Protein AF-A0A7S2CIW7-F1 (afdb_monomer_lite)

Foldseek 3Di:
DVVVCVVVVCVVDVCPPDDPPDDPDDVVVVVVLVVCVVVPDDDPDQPPCPPDAAQDDPRHEAADEAEECCQPPNPDPDDDDPPDDDDPDDQGNQNVVCVVNVPRYHYHYYYDDDD

Secondary structure (DSSP, 8-state):
-HHHHHHTTTTT-GGGG--TT-----HHHHHHHHHHHHHH------GGG--SPP-SSTT---EEEEESGGGTTS---S--STT----S----HHHHHHHHHTTTSEEEEEPPPP-

Sequence (115 aa):
VLSAMLTIGLFDNSTKFGDITQNVTNDEHRELCAELSAAATVLAKNDGQALPLVLDGPKAVKSILIVGDAAHDVPITGGAGSGQVVPSRVVTPLEGVQARAADAAAVSYLPTPAP

Radius of gyration: 21.16 Å; chains: 1; bounding box: 55×27×57 Å

pLDDT: mean 91.02, std 7.75, range [61.91, 98.12]

Structure (mmCIF, N/CA/C/O backbone):
data_AF-A0A7S2CIW7-F1
#
_entry.id   AF-A0A7S2CIW7-F1
#
loop_
_atom_site.group_PDB
_atom_site.id
_atom_site.type_symbol
_atom_site.label_atom_id
_atom_site.label_alt_id
_atom_site.label_comp_id
_atom_site.label_asym_id
_atom_site.label_entity_id
_atom_site.label_seq_id
_atom_site.pdbx_PDB_ins_code
_atom_site.Cartn_x
_atom_site.Cartn_y
_atom_site.Cartn_z
_atom_site.occupancy
_atom_site.B_iso_or_equiv
_atom_site.auth_seq_id
_atom_site.auth_comp_id
_atom_site.auth_asym_id
_atom_site.auth_atom_id
_atom_site.pdbx_PDB_model_num
ATOM 1 N N . VAL A 1 1 ? 23.392 13.081 -29.702 1.00 86.19 1 VAL A N 1
ATOM 2 C CA . VAL A 1 1 ? 22.870 11.690 -29.694 1.00 86.19 1 VAL A CA 1
ATOM 3 C C . VAL A 1 1 ? 24.002 10.670 -29.629 1.00 86.19 1 VAL A C 1
ATOM 5 O O . VAL A 1 1 ? 24.100 9.994 -28.617 1.00 86.19 1 VAL A O 1
ATOM 8 N N . LEU A 1 2 ? 24.903 10.605 -30.620 1.00 89.81 2 LEU A N 1
ATOM 9 C CA . LEU A 1 2 ? 25.970 9.590 -30.664 1.00 89.81 2 LEU A CA 1
ATOM 10 C C . LEU A 1 2 ? 26.912 9.606 -29.444 1.00 89.81 2 LEU A C 1
ATOM 12 O O . LEU A 1 2 ? 27.257 8.549 -28.928 1.00 89.81 2 LEU A O 1
ATOM 16 N N . SER A 1 3 ? 27.257 10.788 -28.922 1.00 92.00 3 SER A N 1
ATOM 17 C CA . SER A 1 3 ? 28.070 10.902 -27.702 1.00 92.00 3 SER A CA 1
ATOM 18 C C . SER A 1 3 ? 27.417 10.224 -26.495 1.00 92.00 3 SER A C 1
ATOM 20 O O . SER A 1 3 ? 28.103 9.523 -25.769 1.00 92.00 3 SER A O 1
ATOM 22 N N . ALA A 1 4 ? 26.097 10.353 -26.316 1.00 90.94 4 ALA A N 1
ATOM 23 C CA . ALA A 1 4 ? 25.386 9.697 -25.217 1.00 90.94 4 ALA A CA 1
ATOM 24 C C . ALA A 1 4 ? 25.389 8.167 -25.368 1.00 90.94 4 ALA A C 1
ATOM 26 O O . ALA A 1 4 ? 25.586 7.459 -24.387 1.00 90.94 4 ALA A O 1
ATOM 27 N N . MET A 1 5 ? 25.237 7.664 -26.600 1.00 90.00 5 MET A N 1
ATOM 28 C CA . MET A 1 5 ? 25.322 6.229 -26.906 1.00 90.00 5 MET A CA 1
ATOM 29 C C . MET A 1 5 ? 26.717 5.660 -26.606 1.00 90.00 5 MET A C 1
ATOM 31 O O . MET A 1 5 ? 26.828 4.576 -26.041 1.00 90.00 5 MET A O 1
ATOM 35 N N . LEU A 1 6 ? 27.777 6.405 -26.931 1.00 89.38 6 LEU A N 1
ATOM 36 C CA . LEU A 1 6 ? 29.148 6.038 -26.565 1.00 89.38 6 LEU A CA 1
ATOM 37 C C . LEU A 1 6 ? 29.351 6.068 -25.042 1.00 89.38 6 LEU A C 1
ATOM 39 O O . LEU A 1 6 ? 29.932 5.139 -24.498 1.00 89.38 6 LEU A O 1
ATOM 43 N N . THR A 1 7 ? 28.827 7.077 -24.337 1.00 89.88 7 THR A N 1
ATOM 44 C CA . THR A 1 7 ? 28.959 7.192 -22.872 1.00 89.88 7 THR A CA 1
ATOM 45 C C . THR A 1 7 ? 28.312 6.035 -22.115 1.00 89.88 7 THR A C 1
ATOM 47 O O . THR A 1 7 ? 28.886 5.560 -21.141 1.00 89.88 7 THR A O 1
ATOM 50 N N . ILE A 1 8 ? 27.143 5.556 -22.551 1.00 89.00 8 ILE A N 1
ATOM 51 C CA . ILE A 1 8 ? 26.493 4.389 -21.928 1.00 89.00 8 ILE A CA 1
ATOM 52 C C . ILE A 1 8 ? 27.102 3.051 -22.384 1.00 89.00 8 ILE A C 1
ATOM 54 O O . ILE A 1 8 ? 26.599 1.991 -22.017 1.00 89.00 8 ILE A O 1
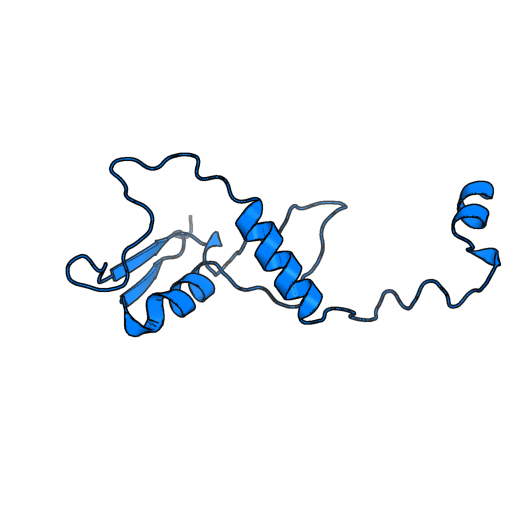ATOM 58 N N . GLY A 1 9 ? 28.160 3.083 -23.204 1.00 87.50 9 GLY A N 1
ATOM 59 C CA . GLY A 1 9 ? 28.845 1.896 -23.709 1.00 87.50 9 GLY A CA 1
ATOM 60 C C . GLY A 1 9 ? 28.011 1.073 -24.689 1.00 87.50 9 GLY A C 1
ATOM 61 O O . GLY A 1 9 ? 28.211 -0.139 -24.785 1.00 87.50 9 GLY A O 1
ATOM 62 N N . LEU A 1 10 ? 27.075 1.702 -25.419 1.00 86.56 10 LEU A N 1
ATOM 63 C CA . LEU A 1 10 ? 26.183 1.010 -26.362 1.00 86.56 10 LEU A CA 1
ATOM 64 C C . LEU A 1 10 ? 26.957 0.244 -27.446 1.00 86.56 10 LEU A C 1
ATOM 66 O O . LEU A 1 10 ? 26.507 -0.800 -27.908 1.00 86.56 10 LEU A O 1
ATOM 70 N N . PHE A 1 11 ? 28.132 0.750 -27.823 1.00 86.50 11 PHE A N 1
ATOM 71 C CA . PHE A 1 11 ? 28.997 0.154 -28.843 1.00 86.50 11 PHE A CA 1
ATOM 72 C C . PHE A 1 11 ? 30.054 -0.808 -28.278 1.00 86.50 11 PHE A C 1
ATOM 74 O O . PHE A 1 11 ? 30.695 -1.507 -29.058 1.00 86.50 11 PHE A O 1
ATOM 81 N N . ASP A 1 12 ? 30.226 -0.877 -26.953 1.00 83.88 12 ASP A N 1
ATOM 82 C CA . ASP A 1 12 ? 31.285 -1.683 -26.329 1.00 83.88 12 ASP A CA 1
ATOM 83 C C . ASP A 1 12 ? 30.905 -3.168 -26.238 1.00 83.88 12 ASP A C 1
ATOM 85 O O . ASP A 1 12 ? 31.778 -4.032 -26.280 1.00 83.88 12 ASP A O 1
ATOM 89 N N . ASN A 1 13 ? 29.608 -3.479 -26.081 1.00 71.06 13 ASN A N 1
ATOM 90 C CA . ASN A 1 13 ? 29.081 -4.845 -26.140 1.00 71.06 13 ASN A CA 1
ATOM 91 C C . ASN A 1 13 ? 27.544 -4.859 -26.294 1.00 71.06 13 ASN A C 1
ATOM 93 O O . ASN A 1 13 ? 26.827 -4.332 -25.444 1.00 71.06 13 ASN A O 1
ATOM 97 N N . SER A 1 14 ? 27.033 -5.519 -27.340 1.00 62.78 14 SER A N 1
ATOM 98 C CA . SER A 1 14 ? 25.593 -5.578 -27.663 1.00 62.78 14 SER A CA 1
ATOM 99 C C . SER A 1 14 ? 24.725 -6.329 -26.640 1.00 62.78 14 SER A C 1
ATOM 101 O O . SER A 1 14 ? 23.515 -6.127 -26.610 1.00 62.78 14 SER A O 1
ATOM 103 N N . THR A 1 15 ? 25.317 -7.150 -25.764 1.00 61.91 15 THR A N 1
ATOM 104 C CA . THR A 1 15 ? 24.578 -7.940 -24.761 1.00 61.91 15 THR A CA 1
ATOM 105 C C . THR A 1 15 ? 24.340 -7.210 -23.435 1.00 61.91 15 THR A C 1
ATOM 107 O O . THR A 1 15 ? 23.693 -7.759 -22.546 1.00 61.91 15 THR A O 1
ATOM 110 N N . LYS A 1 16 ? 24.840 -5.976 -23.268 1.00 65.50 16 LYS A N 1
ATOM 111 C CA . LYS A 1 16 ? 24.774 -5.236 -21.991 1.00 65.50 16 LYS A CA 1
ATOM 112 C C . LYS A 1 16 ? 23.374 -4.768 -21.580 1.00 65.50 16 LYS A C 1
ATOM 114 O O . LYS A 1 16 ? 23.190 -4.426 -20.417 1.00 65.50 16 LYS A O 1
ATOM 119 N N . PHE A 1 17 ? 22.410 -4.734 -22.497 1.00 71.94 17 PHE A N 1
ATOM 120 C CA . PHE A 1 17 ? 21.120 -4.070 -22.265 1.00 71.94 17 PHE A CA 1
ATOM 121 C C . PHE A 1 17 ? 19.959 -5.023 -21.943 1.00 71.94 17 PHE A C 1
ATOM 123 O O . PHE A 1 17 ? 18.852 -4.552 -21.702 1.00 71.94 17 PHE A O 1
ATOM 130 N N . GLY A 1 18 ? 20.221 -6.333 -21.866 1.00 76.69 18 GLY A N 1
ATOM 131 C CA . GLY A 1 18 ? 19.219 -7.339 -21.498 1.00 76.69 18 GLY A CA 1
ATOM 132 C C . GLY A 1 18 ? 18.065 -7.475 -22.500 1.00 76.69 18 GLY A C 1
ATOM 133 O O . GLY A 1 18 ? 18.070 -6.873 -23.573 1.00 76.69 18 GLY A O 1
ATOM 134 N N . ASP A 1 19 ? 17.082 -8.302 -22.146 1.00 83.19 19 ASP A N 1
ATOM 135 C CA . ASP A 1 19 ? 15.824 -8.467 -22.881 1.00 83.19 19 ASP A CA 1
ATOM 136 C C . ASP A 1 19 ? 14.712 -7.701 -22.151 1.00 83.19 19 ASP A C 1
ATOM 138 O O . ASP A 1 19 ? 14.455 -7.940 -20.971 1.00 83.19 19 ASP A O 1
ATOM 142 N N . ILE A 1 20 ? 14.031 -6.788 -22.851 1.00 82.25 20 ILE A N 1
ATOM 143 C CA . ILE A 1 20 ? 12.948 -5.967 -22.283 1.00 82.25 20 ILE A CA 1
ATOM 144 C C . ILE A 1 20 ? 11.714 -6.785 -21.877 1.00 82.25 20 ILE A C 1
ATOM 146 O O . ILE A 1 20 ? 10.852 -6.285 -21.159 1.00 82.25 20 ILE A O 1
ATOM 150 N N . THR A 1 21 ? 11.604 -8.023 -22.355 1.00 84.94 21 THR A N 1
ATOM 151 C CA . THR A 1 21 ? 10.517 -8.944 -22.012 1.00 84.94 21 THR A CA 1
ATOM 152 C C . THR A 1 21 ? 10.834 -9.786 -20.777 1.00 84.94 21 THR A C 1
ATOM 154 O O . THR A 1 21 ? 9.941 -10.427 -20.218 1.00 84.94 21 THR A O 1
ATOM 157 N N . GLN A 1 22 ? 12.088 -9.773 -20.311 1.00 87.00 22 GLN A N 1
ATOM 158 C CA . GLN A 1 22 ? 12.505 -10.546 -19.152 1.00 87.00 22 GLN A CA 1
ATOM 159 C C . GLN A 1 22 ? 11.968 -9.917 -17.862 1.00 87.00 22 GLN A C 1
ATOM 161 O O . GLN A 1 22 ? 12.312 -8.794 -17.493 1.00 87.00 22 GLN A O 1
ATOM 166 N N . ASN A 1 23 ? 11.171 -10.681 -17.114 1.00 86.31 23 ASN A N 1
ATOM 167 C CA . ASN A 1 23 ? 10.784 -10.286 -15.767 1.00 86.31 23 ASN A CA 1
ATOM 168 C C . ASN A 1 23 ? 11.971 -10.467 -14.807 1.00 86.31 23 ASN A C 1
ATOM 170 O O . ASN A 1 23 ? 12.375 -11.589 -14.508 1.00 86.31 23 ASN A O 1
ATOM 174 N N . VAL A 1 24 ? 12.500 -9.351 -14.310 1.00 89.88 24 VAL A N 1
ATOM 175 C CA . VAL A 1 24 ? 13.598 -9.299 -13.330 1.00 89.88 24 VAL A CA 1
ATOM 176 C C . VAL A 1 24 ? 13.117 -8.966 -11.909 1.00 89.88 24 VAL A C 1
ATOM 178 O O . VAL A 1 24 ? 13.901 -8.551 -11.059 1.00 89.88 24 VAL A O 1
ATOM 181 N N . THR A 1 25 ? 11.818 -9.120 -11.627 1.00 90.62 25 THR A N 1
ATOM 182 C CA . THR A 1 25 ? 11.277 -8.925 -10.272 1.00 90.62 25 THR A CA 1
ATOM 183 C C . THR A 1 25 ? 11.781 -10.029 -9.340 1.00 90.62 25 THR A C 1
ATOM 185 O O . THR A 1 25 ? 11.535 -11.207 -9.592 1.00 90.62 25 THR A O 1
ATOM 188 N N . ASN A 1 26 ? 12.401 -9.646 -8.227 1.00 93.50 26 ASN A N 1
ATOM 189 C CA . ASN A 1 26 ? 12.838 -10.529 -7.146 1.00 93.50 26 ASN A CA 1
ATOM 190 C C . ASN A 1 26 ? 12.300 -10.016 -5.798 1.00 93.50 26 ASN A C 1
ATOM 192 O O . ASN A 1 26 ? 11.578 -9.014 -5.754 1.00 93.50 26 ASN A O 1
ATOM 196 N N . ASP A 1 27 ? 12.597 -10.732 -4.718 1.00 94.75 27 ASP A N 1
ATOM 197 C CA . ASP A 1 27 ? 12.084 -10.395 -3.390 1.00 94.75 27 ASP A CA 1
ATOM 198 C C . ASP A 1 27 ? 12.780 -9.161 -2.809 1.00 94.75 27 ASP A C 1
ATOM 200 O O . ASP A 1 27 ? 12.114 -8.330 -2.200 1.00 94.75 27 ASP A O 1
ATOM 204 N N . GLU A 1 28 ? 14.054 -8.938 -3.131 1.00 96.31 28 GLU A N 1
ATOM 205 C CA . GLU A 1 28 ? 14.796 -7.745 -2.716 1.00 96.31 28 GLU A CA 1
ATOM 206 C C . GLU A 1 28 ? 14.179 -6.456 -3.287 1.00 96.31 28 GLU A C 1
ATOM 208 O O . GLU A 1 28 ? 14.032 -5.459 -2.581 1.00 96.31 28 GLU A O 1
ATOM 213 N N . HIS A 1 29 ? 13.748 -6.466 -4.556 1.00 95.00 29 HIS A N 1
ATOM 214 C CA . HIS A 1 29 ? 13.013 -5.349 -5.152 1.00 95.00 29 HIS A CA 1
ATOM 215 C C . HIS A 1 29 ? 11.668 -5.121 -4.447 1.00 95.00 29 HIS A C 1
ATOM 217 O O . HIS A 1 29 ? 11.267 -3.974 -4.250 1.00 95.00 29 HIS A O 1
ATOM 223 N N . ARG A 1 30 ? 10.965 -6.193 -4.055 1.00 93.25 30 ARG A N 1
ATOM 224 C CA . ARG A 1 30 ? 9.669 -6.094 -3.361 1.00 93.25 30 ARG A CA 1
ATOM 225 C C . ARG A 1 30 ? 9.826 -5.510 -1.962 1.00 93.25 30 ARG A C 1
ATOM 227 O O . ARG A 1 30 ? 9.047 -4.633 -1.592 1.00 93.25 30 ARG A O 1
ATOM 234 N N . GLU A 1 31 ? 10.826 -5.966 -1.217 1.00 95.38 31 GLU A N 1
ATOM 235 C CA . GLU A 1 31 ? 11.158 -5.447 0.110 1.00 95.38 31 GLU A CA 1
ATOM 236 C C . GLU A 1 31 ? 11.532 -3.966 0.042 1.00 95.38 31 GLU A C 1
ATOM 238 O O . GLU A 1 31 ? 10.949 -3.159 0.767 1.00 95.38 31 GLU A O 1
ATOM 243 N N . LEU A 1 32 ? 12.393 -3.582 -0.907 1.00 96.12 32 LEU A N 1
ATOM 244 C CA . LEU A 1 32 ? 12.760 -2.183 -1.119 1.00 96.12 32 LEU A CA 1
ATOM 245 C C . LEU A 1 32 ? 11.538 -1.314 -1.460 1.00 96.12 32 LEU A C 1
ATOM 247 O O . LEU A 1 32 ? 11.379 -0.222 -0.918 1.00 96.12 32 LEU A O 1
ATOM 251 N N . CYS A 1 33 ? 10.642 -1.784 -2.334 1.00 93.94 33 CYS A N 1
ATOM 252 C CA . CYS A 1 33 ? 9.406 -1.065 -2.649 1.00 93.94 33 CYS A CA 1
ATOM 253 C C . CYS A 1 33 ? 8.504 -0.881 -1.419 1.00 93.94 33 CYS A C 1
ATOM 255 O O . CYS A 1 33 ? 7.921 0.194 -1.249 1.00 93.94 33 CYS A O 1
ATOM 257 N N . ALA A 1 34 ? 8.381 -1.903 -0.567 1.00 94.00 34 ALA A N 1
ATOM 258 C CA . ALA A 1 34 ? 7.597 -1.832 0.662 1.00 94.00 34 ALA A CA 1
ATOM 259 C C . ALA A 1 34 ? 8.210 -0.840 1.666 1.00 94.00 34 ALA A C 1
ATOM 261 O O . ALA A 1 34 ? 7.487 -0.012 2.222 1.00 94.00 34 ALA A O 1
ATOM 262 N N . GLU A 1 35 ? 9.535 -0.866 1.837 1.00 97.50 35 GLU A N 1
ATOM 263 C CA . GLU A 1 35 ? 10.272 0.069 2.692 1.00 97.50 35 GLU A CA 1
ATOM 264 C C . GLU A 1 35 ? 10.101 1.517 2.219 1.00 97.50 35 GLU A C 1
ATOM 266 O O . GLU A 1 35 ? 9.708 2.383 3.002 1.00 97.50 35 GLU A O 1
ATOM 271 N N . LEU A 1 36 ? 10.315 1.778 0.925 1.00 97.00 36 LEU A N 1
ATOM 272 C CA . LEU A 1 36 ? 10.153 3.112 0.347 1.00 97.00 36 LEU A CA 1
ATOM 273 C C . LEU A 1 36 ? 8.717 3.622 0.490 1.00 97.00 36 LEU A C 1
ATOM 275 O O . LEU A 1 36 ? 8.511 4.785 0.831 1.00 97.00 36 LEU A O 1
ATOM 279 N N . SER A 1 37 ? 7.723 2.757 0.274 1.00 95.19 37 SER A N 1
ATOM 280 C CA . SER A 1 37 ? 6.307 3.114 0.430 1.00 95.19 37 SER A CA 1
ATOM 281 C C . SER A 1 37 ? 5.971 3.476 1.880 1.00 95.19 37 SER A C 1
ATOM 283 O O . SER A 1 37 ? 5.285 4.470 2.130 1.00 95.19 37 SER A O 1
ATOM 285 N N . ALA A 1 38 ? 6.487 2.711 2.847 1.00 96.12 38 ALA A N 1
ATOM 286 C CA . ALA A 1 38 ? 6.312 2.996 4.267 1.00 96.12 38 ALA A CA 1
ATOM 287 C C . ALA A 1 38 ? 7.012 4.303 4.679 1.00 96.12 38 ALA A C 1
ATOM 289 O O . ALA A 1 38 ? 6.410 5.124 5.370 1.00 96.12 38 ALA A O 1
ATOM 290 N N . ALA A 1 39 ? 8.244 4.533 4.214 1.00 97.88 39 ALA A N 1
ATOM 291 C CA . ALA A 1 39 ? 9.028 5.726 4.531 1.00 97.88 39 ALA A CA 1
ATOM 292 C C . ALA A 1 39 ? 8.480 7.010 3.880 1.00 97.88 39 ALA A C 1
ATOM 294 O O . ALA A 1 39 ? 8.604 8.092 4.453 1.00 97.88 39 ALA A O 1
ATOM 295 N N . ALA A 1 40 ? 7.872 6.906 2.695 1.00 97.19 40 ALA A N 1
ATOM 296 C CA . ALA A 1 40 ? 7.323 8.047 1.960 1.00 97.19 40 ALA A CA 1
ATOM 297 C C . ALA A 1 40 ? 5.900 8.445 2.399 1.00 97.19 40 ALA A C 1
ATOM 299 O O . ALA A 1 40 ? 5.409 9.506 2.007 1.00 97.19 40 ALA A O 1
ATOM 300 N N . THR A 1 41 ? 5.220 7.618 3.198 1.00 97.00 41 THR A N 1
ATOM 301 C CA . THR A 1 41 ? 3.855 7.900 3.661 1.00 97.00 41 THR A CA 1
ATOM 302 C C . THR A 1 41 ? 3.856 8.975 4.749 1.00 97.00 41 THR A C 1
ATOM 304 O O . THR A 1 41 ? 4.523 8.847 5.773 1.00 97.00 41 THR A O 1
ATOM 307 N N . VAL A 1 42 ? 3.059 10.032 4.562 1.00 98.00 42 VAL A N 1
ATOM 308 C CA . VAL A 1 42 ? 2.969 11.160 5.502 1.00 98.00 42 VAL A CA 1
ATOM 309 C C . VAL A 1 42 ? 1.661 11.110 6.289 1.00 98.00 42 VAL A C 1
ATOM 311 O O . VAL A 1 42 ? 0.571 11.147 5.717 1.00 98.00 42 VAL A O 1
ATOM 314 N N . LEU A 1 43 ? 1.759 11.105 7.622 1.00 97.81 43 LEU A N 1
ATOM 315 C CA . LEU A 1 43 ? 0.605 11.263 8.506 1.00 97.81 43 LEU A CA 1
ATOM 316 C C . LEU A 1 43 ? 0.196 12.739 8.580 1.00 97.81 43 LEU A C 1
ATOM 318 O O . LEU A 1 43 ? 0.706 13.497 9.401 1.00 97.81 43 LEU A O 1
ATOM 322 N N . ALA A 1 44 ? -0.735 13.146 7.719 1.00 98.12 44 ALA A N 1
ATOM 323 C CA . ALA A 1 44 ? -1.171 14.540 7.639 1.00 98.12 44 ALA A CA 1
ATOM 324 C C . ALA A 1 44 ? -1.978 15.008 8.867 1.00 98.12 44 ALA A C 1
ATOM 326 O O . ALA A 1 44 ? -1.948 16.188 9.213 1.00 98.12 44 ALA A O 1
ATOM 327 N N . LYS A 1 45 ? -2.718 14.102 9.522 1.00 97.94 45 LYS A N 1
ATOM 328 C CA . LYS A 1 45 ? -3.588 14.415 10.664 1.00 97.94 45 LYS A CA 1
ATOM 329 C C . LYS A 1 45 ? -3.751 13.202 11.586 1.00 97.94 45 LYS A C 1
ATOM 331 O O . LYS A 1 45 ? -3.952 12.095 11.097 1.00 97.94 45 LYS A O 1
ATOM 336 N N . ASN A 1 46 ? -3.705 13.416 12.904 1.00 97.75 46 ASN A N 1
ATOM 337 C CA . ASN A 1 46 ? -3.930 12.373 13.916 1.00 97.75 46 ASN A CA 1
ATOM 338 C C . ASN A 1 46 ? -4.544 12.958 15.201 1.00 97.75 46 ASN A C 1
ATOM 340 O O . ASN A 1 46 ? -3.852 13.176 16.197 1.00 97.75 46 ASN A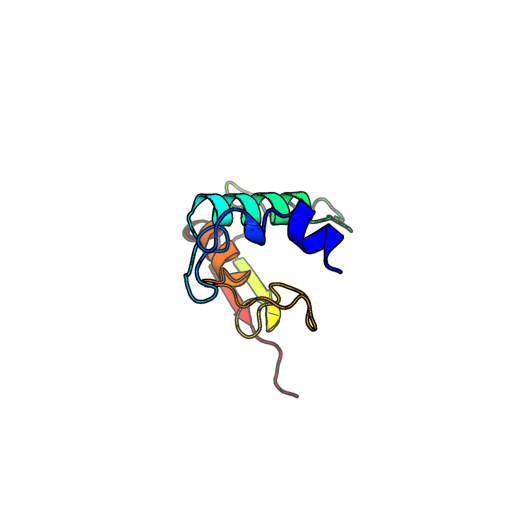 O 1
ATOM 344 N N . ASP A 1 47 ? -5.845 13.247 15.170 1.00 98.00 47 ASP A N 1
ATOM 345 C CA . ASP A 1 47 ? -6.559 13.798 16.327 1.00 98.00 47 ASP A CA 1
ATOM 346 C C . ASP A 1 47 ? -6.786 12.720 17.390 1.00 98.00 47 ASP A C 1
ATOM 348 O O . ASP A 1 47 ? -7.139 11.584 17.076 1.00 98.00 47 ASP A O 1
ATOM 352 N N . GLY A 1 48 ? -6.613 13.081 18.664 1.00 95.12 48 GLY A N 1
ATOM 353 C CA . GLY A 1 48 ? -6.957 12.201 19.785 1.00 95.12 48 GLY A CA 1
ATOM 354 C C . GLY A 1 48 ? -6.173 10.887 19.831 1.00 95.12 48 GLY A C 1
ATOM 355 O O . GLY A 1 48 ? -6.645 9.938 20.446 1.00 95.12 48 GLY A O 1
ATOM 356 N N . GLN A 1 49 ? -4.999 10.829 19.188 1.00 94.12 49 GLN A N 1
ATOM 357 C CA . GLN A 1 49 ? -4.180 9.614 19.086 1.00 94.12 49 GLN A CA 1
ATOM 358 C C . GLN A 1 49 ? -4.945 8.439 18.449 1.00 94.12 49 GLN A C 1
ATOM 360 O O . GLN A 1 49 ? -4.816 7.298 18.887 1.00 94.12 49 GLN A O 1
ATOM 365 N N . ALA A 1 50 ? -5.750 8.716 17.416 1.00 94.62 50 ALA A N 1
ATOM 366 C CA . ALA A 1 50 ? -6.504 7.697 16.686 1.00 94.62 50 ALA A CA 1
ATOM 367 C C . ALA A 1 50 ? -5.606 6.609 16.065 1.00 94.62 50 ALA A C 1
ATOM 369 O O . ALA A 1 50 ? -6.021 5.457 15.949 1.00 94.62 50 ALA A O 1
ATOM 370 N N . LEU A 1 51 ? -4.380 6.972 15.675 1.00 95.44 51 LEU A N 1
ATOM 371 C CA . LEU A 1 51 ? -3.338 6.047 15.234 1.00 95.44 51 LEU A CA 1
ATOM 372 C C . LEU A 1 51 ? -2.150 6.030 16.215 1.00 95.44 51 LEU A C 1
ATOM 374 O O . LEU A 1 51 ? -1.812 7.087 16.763 1.00 95.44 51 LEU A O 1
ATOM 378 N N . PRO A 1 52 ? -1.465 4.876 16.375 1.00 94.62 52 PRO A N 1
ATOM 379 C CA . PRO A 1 52 ? -1.696 3.600 15.681 1.00 94.62 52 PRO A CA 1
ATOM 380 C C . PRO A 1 52 ? -2.929 2.839 16.194 1.00 94.62 52 PRO A C 1
ATOM 382 O O . PRO A 1 52 ? -3.305 2.959 17.358 1.00 94.62 52 PRO A O 1
ATOM 385 N N . LEU A 1 53 ? -3.532 2.013 15.329 1.00 94.69 53 LEU A N 1
ATOM 386 C CA . LEU A 1 53 ? -4.590 1.091 15.748 1.00 94.69 53 LEU A CA 1
ATOM 387 C C . LEU A 1 53 ? -4.010 0.051 16.710 1.00 94.69 53 LEU A C 1
ATOM 389 O O . LEU A 1 53 ? -3.042 -0.639 16.388 1.00 94.69 53 LEU A O 1
ATOM 393 N N . VAL A 1 54 ? -4.620 -0.066 17.885 1.00 94.56 54 VAL A N 1
ATOM 394 C CA . VAL A 1 54 ? -4.248 -1.067 18.886 1.00 94.56 54 VAL A CA 1
ATOM 395 C C . VAL A 1 54 ? -4.907 -2.388 18.508 1.00 94.56 54 VAL A C 1
ATOM 397 O O . VAL A 1 54 ? -6.129 -2.448 18.411 1.00 94.56 54 VAL A O 1
ATOM 400 N N . LEU A 1 55 ? -4.114 -3.434 18.288 1.00 93.38 55 LEU A N 1
ATOM 401 C CA . LEU A 1 55 ? -4.601 -4.757 17.871 1.00 93.38 55 LEU A CA 1
ATOM 402 C C . LEU A 1 55 ? -4.560 -5.793 19.006 1.00 93.38 55 LEU A C 1
ATOM 404 O O . LEU A 1 55 ? -5.091 -6.887 18.864 1.00 93.38 55 LEU A O 1
ATOM 408 N N . ASP A 1 56 ? -3.962 -5.455 20.142 1.00 91.44 56 ASP A N 1
ATOM 409 C CA . ASP A 1 56 ? -3.776 -6.340 21.283 1.00 91.44 56 ASP A CA 1
ATOM 410 C C . ASP A 1 56 ? -4.123 -5.662 22.620 1.00 91.44 56 ASP A C 1
ATOM 412 O O . ASP A 1 5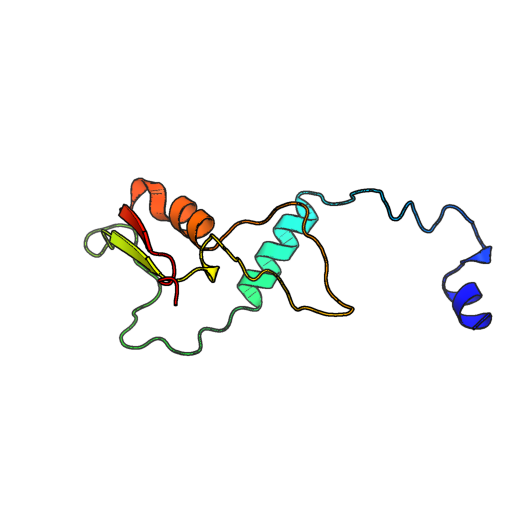6 ? -4.202 -4.440 22.762 1.00 91.44 56 ASP A O 1
ATOM 416 N N . GLY A 1 57 ? -4.396 -6.485 23.634 1.00 90.31 57 GLY A N 1
ATOM 417 C CA . GLY A 1 57 ? -4.714 -6.011 24.978 1.00 90.31 57 GLY A CA 1
ATOM 418 C C . GLY A 1 57 ? -6.124 -5.413 25.146 1.00 90.31 57 GLY A C 1
ATOM 419 O O . GLY A 1 57 ? -7.005 -5.568 24.301 1.00 90.31 57 GLY A O 1
ATOM 420 N N . PRO A 1 58 ? -6.384 -4.734 26.2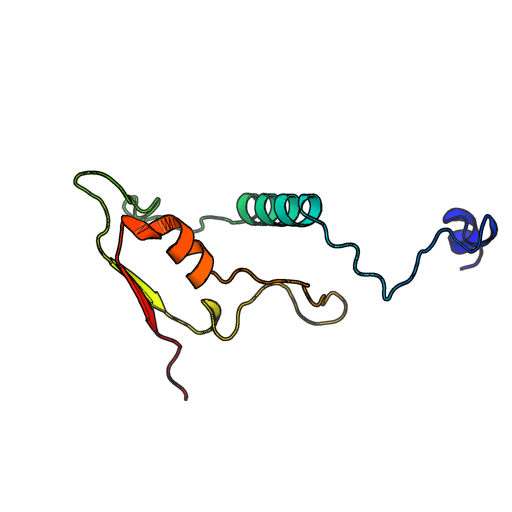79 1.00 88.75 58 PRO A N 1
ATOM 421 C CA . PRO A 1 58 ? -7.739 -4.349 26.690 1.00 88.75 58 PRO A CA 1
ATOM 422 C C . PRO A 1 58 ? -8.367 -3.236 25.840 1.00 88.75 58 PRO A C 1
ATOM 424 O O . PRO A 1 58 ? -9.575 -3.023 25.914 1.00 88.75 58 PRO A O 1
ATOM 427 N N . LYS A 1 59 ? -7.560 -2.517 25.050 1.00 89.19 59 LYS A N 1
ATOM 428 C CA . LYS A 1 59 ? -8.005 -1.451 24.139 1.00 89.19 59 LYS A CA 1
ATOM 429 C C . LYS A 1 59 ? -7.969 -1.878 22.667 1.00 89.19 59 LYS A C 1
ATOM 431 O O . LYS A 1 59 ? -8.102 -1.016 21.802 1.00 89.19 59 LYS A O 1
ATOM 436 N N . ALA A 1 60 ? -7.776 -3.170 22.390 1.00 93.31 60 ALA A N 1
ATOM 437 C CA . ALA A 1 60 ? -7.734 -3.686 21.030 1.00 93.31 60 ALA A CA 1
ATOM 438 C C . ALA A 1 60 ? -9.023 -3.355 20.269 1.00 93.31 60 ALA A C 1
ATOM 440 O O . ALA A 1 60 ? -10.135 -3.549 20.778 1.00 93.31 60 ALA A O 1
ATOM 441 N N . VAL A 1 61 ? -8.876 -2.879 19.034 1.00 94.62 61 VAL A N 1
ATOM 442 C CA . VAL A 1 61 ? -10.008 -2.766 18.120 1.00 94.62 61 VAL A CA 1
ATOM 443 C C . VAL A 1 61 ? -10.510 -4.167 17.789 1.00 94.62 61 VAL A C 1
ATOM 445 O O . VAL A 1 61 ? -9.728 -5.070 17.528 1.00 94.62 61 VAL A O 1
ATOM 448 N N . LYS A 1 62 ? -11.829 -4.355 17.812 1.00 94.81 62 LYS A N 1
ATOM 449 C CA . LYS A 1 62 ? -12.456 -5.657 17.521 1.00 94.81 62 LYS A CA 1
ATOM 450 C C . LYS A 1 62 ? -12.909 -5.787 16.074 1.00 94.81 62 LYS A C 1
ATOM 452 O O . LYS A 1 62 ? -13.136 -6.894 15.597 1.00 94.81 62 LYS A O 1
ATOM 457 N N . SER A 1 63 ? -13.081 -4.657 15.395 1.00 95.69 63 SER A N 1
ATOM 458 C CA . SER A 1 63 ? -13.608 -4.595 14.038 1.00 95.69 63 SER A CA 1
ATOM 459 C C . SER A 1 63 ? -13.001 -3.433 13.268 1.00 95.69 63 SER A C 1
ATOM 461 O O . SER A 1 63 ? -12.912 -2.323 13.798 1.00 95.69 63 SER A O 1
ATOM 463 N N . ILE A 1 64 ? -12.655 -3.679 12.010 1.00 96.75 64 ILE A N 1
ATOM 464 C CA . ILE A 1 64 ? -12.151 -2.691 11.060 1.00 96.75 64 ILE A CA 1
ATOM 465 C C . ILE A 1 64 ? -13.017 -2.789 9.804 1.00 96.75 64 ILE A C 1
ATOM 467 O O . ILE A 1 64 ? -13.060 -3.834 9.160 1.00 96.75 64 ILE A O 1
ATOM 471 N N . LEU A 1 65 ? -13.705 -1.702 9.457 1.00 96.62 65 LEU A N 1
ATOM 472 C CA . LEU A 1 65 ? -14.409 -1.574 8.183 1.00 96.62 65 LEU A CA 1
ATOM 473 C C . LEU A 1 65 ? -13.538 -0.762 7.225 1.00 96.62 65 LEU A C 1
ATOM 475 O O . LEU A 1 65 ? -13.159 0.366 7.541 1.00 96.62 65 LEU A O 1
ATOM 479 N N . ILE A 1 66 ? -13.254 -1.323 6.055 1.00 96.19 66 ILE A N 1
ATOM 480 C CA . ILE A 1 66 ? -12.515 -0.661 4.981 1.00 96.19 66 ILE A CA 1
ATOM 481 C C . ILE A 1 66 ? -13.507 -0.298 3.878 1.00 96.19 66 ILE A C 1
ATOM 483 O O . ILE A 1 66 ? -14.250 -1.159 3.410 1.00 96.19 66 ILE A O 1
ATOM 487 N N . VAL A 1 67 ? -13.540 0.975 3.481 1.00 96.19 67 VAL A N 1
ATOM 488 C CA . VAL A 1 67 ? -14.523 1.499 2.522 1.00 96.19 67 VAL A CA 1
ATOM 489 C C . VAL A 1 67 ? -13.824 2.108 1.309 1.00 96.19 67 VAL A C 1
ATOM 491 O O . VAL A 1 67 ? -12.882 2.883 1.472 1.00 96.19 67 VAL A O 1
ATOM 494 N N . GLY A 1 68 ? -14.327 1.796 0.113 1.00 95.88 68 GLY A N 1
ATOM 495 C CA . GLY A 1 68 ? -13.918 2.392 -1.162 1.00 95.88 68 GLY A CA 1
ATOM 496 C C . GLY A 1 68 ? -13.128 1.451 -2.076 1.00 95.88 68 GLY A C 1
ATOM 497 O O . GLY A 1 68 ? -12.384 0.580 -1.625 1.00 95.88 68 GLY A O 1
ATOM 498 N N . ASP A 1 69 ? -13.265 1.645 -3.387 1.00 95.50 69 ASP A N 1
ATOM 499 C CA . ASP A 1 69 ? -12.747 0.714 -4.411 1.00 95.50 69 ASP A CA 1
ATOM 500 C C . ASP A 1 69 ? -11.221 0.601 -4.403 1.00 95.50 69 ASP A C 1
ATOM 502 O O . ASP A 1 69 ? -10.665 -0.472 -4.627 1.00 95.50 69 ASP A O 1
ATOM 506 N N . ALA A 1 70 ? -10.528 1.687 -4.047 1.00 94.88 70 ALA A N 1
ATOM 507 C CA . ALA A 1 70 ? -9.069 1.713 -3.948 1.00 94.88 70 ALA A CA 1
ATOM 508 C C . ALA A 1 70 ? -8.499 0.745 -2.896 1.00 94.88 70 ALA A C 1
ATOM 510 O O . ALA A 1 70 ? -7.303 0.450 -2.913 1.00 94.88 70 ALA A O 1
ATOM 511 N N . ALA A 1 71 ? -9.332 0.236 -1.983 1.00 96.19 71 ALA A N 1
ATOM 512 C CA . ALA A 1 71 ? -8.905 -0.738 -0.990 1.00 96.19 71 ALA A CA 1
ATOM 513 C C . ALA A 1 71 ? -8.659 -2.139 -1.572 1.00 96.19 71 ALA A C 1
ATOM 515 O O . ALA A 1 71 ? -7.859 -2.889 -0.999 1.00 96.19 71 ALA A O 1
ATOM 516 N N . HIS A 1 72 ? -9.327 -2.508 -2.671 1.00 96.12 72 HIS A N 1
ATOM 517 C CA . HIS A 1 72 ? -9.178 -3.836 -3.268 1.00 96.12 72 HIS A CA 1
ATOM 518 C C . HIS A 1 72 ? -9.524 -3.904 -4.759 1.00 96.12 72 HIS A C 1
ATOM 520 O O . HIS A 1 72 ? -8.697 -4.379 -5.530 1.00 96.12 72 HIS A O 1
ATOM 526 N N . ASP A 1 73 ? -10.694 -3.410 -5.167 1.00 94.62 73 ASP A N 1
ATOM 527 C CA . ASP A 1 73 ? -11.218 -3.607 -6.525 1.00 94.62 73 ASP A CA 1
ATOM 528 C C . ASP A 1 73 ? -10.470 -2.789 -7.593 1.00 94.62 73 ASP A C 1
ATOM 530 O O . ASP A 1 73 ? -10.251 -3.260 -8.710 1.00 94.62 73 ASP A O 1
ATOM 534 N N . VAL A 1 74 ? -10.048 -1.565 -7.253 1.00 93.75 74 VAL A N 1
ATOM 535 C CA . VAL A 1 74 ? -9.315 -0.655 -8.153 1.00 93.75 74 VAL A CA 1
ATOM 536 C C . VAL A 1 74 ? -8.122 -0.024 -7.413 1.00 93.75 74 VAL A C 1
ATOM 538 O O . VAL A 1 74 ? -8.118 1.180 -7.143 1.00 93.75 74 VAL A O 1
ATOM 541 N N . PRO A 1 75 ? -7.105 -0.818 -7.024 1.00 94.06 75 PRO A N 1
ATOM 542 C CA . PRO A 1 75 ? -6.011 -0.340 -6.191 1.00 94.06 75 PRO A CA 1
ATOM 543 C C . PRO A 1 75 ? -5.128 0.652 -6.954 1.00 94.06 75 PRO A C 1
ATOM 545 O O . PRO A 1 75 ? -4.804 0.461 -8.127 1.00 94.06 75 PRO A O 1
ATOM 548 N N . ILE A 1 76 ? -4.692 1.706 -6.264 1.00 92.38 76 ILE A N 1
ATOM 549 C CA . ILE A 1 76 ? -3.806 2.728 -6.831 1.00 92.38 76 ILE A CA 1
ATOM 550 C C . ILE A 1 76 ? -2.370 2.401 -6.426 1.00 92.38 76 ILE A C 1
ATOM 552 O O . ILE A 1 76 ? -1.981 2.600 -5.279 1.00 92.38 76 ILE A O 1
ATOM 556 N N . THR A 1 77 ? -1.575 1.904 -7.373 1.00 91.00 77 THR A N 1
ATOM 557 C CA . THR A 1 77 ? -0.177 1.496 -7.136 1.00 91.00 77 THR A CA 1
ATOM 558 C C . THR A 1 77 ? 0.849 2.424 -7.781 1.00 91.00 77 THR A C 1
ATOM 560 O O . THR A 1 77 ? 2.050 2.202 -7.656 1.00 91.00 77 THR A O 1
ATOM 563 N N . GLY A 1 78 ? 0.400 3.450 -8.502 1.00 89.62 78 GLY A N 1
ATOM 564 C CA . GLY A 1 78 ? 1.269 4.384 -9.204 1.00 89.62 78 GLY A CA 1
ATOM 565 C C . GLY A 1 78 ? 0.489 5.427 -9.996 1.00 89.62 78 GLY A C 1
ATOM 566 O O . GLY A 1 78 ? -0.742 5.420 -10.028 1.00 89.62 78 GLY A O 1
ATOM 567 N N . GLY A 1 79 ? 1.228 6.338 -10.627 1.00 87.56 79 GLY A N 1
ATOM 568 C CA . GLY A 1 79 ? 0.670 7.331 -11.542 1.00 87.56 79 GLY A CA 1
ATOM 569 C C . GLY A 1 79 ? 0.384 6.764 -12.937 1.00 87.56 79 GLY A C 1
ATOM 570 O O . GLY A 1 79 ? 0.860 5.692 -13.308 1.00 87.56 79 GLY A O 1
ATOM 571 N N . ALA A 1 80 ? -0.379 7.520 -13.725 1.00 86.25 80 ALA A N 1
ATOM 572 C CA . ALA A 1 80 ? -0.647 7.228 -15.132 1.00 86.25 80 ALA A CA 1
ATOM 573 C C . ALA A 1 80 ? 0.373 7.909 -16.072 1.00 86.25 80 ALA A C 1
ATOM 575 O O . ALA A 1 80 ? 1.213 8.703 -15.642 1.00 86.25 80 ALA A O 1
ATOM 576 N N . GLY A 1 81 ? 0.265 7.643 -17.377 1.00 90.25 81 GLY A N 1
ATOM 577 C CA . GLY A 1 81 ? 1.044 8.321 -18.419 1.00 90.25 81 GLY A CA 1
ATOM 578 C C . GLY A 1 81 ? 2.361 7.620 -18.757 1.00 90.25 81 GLY A C 1
ATOM 579 O O . GLY A 1 81 ? 2.473 6.403 -18.652 1.00 90.25 81 GLY A O 1
ATOM 580 N N . SER A 1 82 ? 3.369 8.383 -19.190 1.00 90.38 82 SER A N 1
ATOM 581 C CA . SER A 1 82 ? 4.636 7.826 -19.700 1.00 90.38 82 SER A CA 1
ATOM 582 C C . SER A 1 82 ? 5.493 7.113 -18.647 1.00 90.38 82 SER A C 1
ATOM 584 O O . SER A 1 82 ? 6.391 6.366 -19.019 1.00 90.38 82 SER A O 1
ATOM 586 N N . GLY A 1 83 ? 5.226 7.331 -17.356 1.00 86.56 83 GLY A N 1
ATOM 587 C CA . GLY A 1 83 ? 5.887 6.639 -16.244 1.00 86.56 83 GLY A CA 1
ATOM 588 C C . GLY A 1 83 ? 5.140 5.403 -15.737 1.00 86.56 83 GLY A C 1
ATOM 589 O O . GLY A 1 83 ? 5.531 4.845 -14.715 1.00 86.56 83 GLY A O 1
ATOM 590 N N . GLN A 1 84 ? 4.047 5.002 -16.393 1.00 89.94 84 GLN A N 1
ATOM 591 C CA . GLN A 1 84 ? 3.251 3.862 -15.954 1.00 89.94 84 GLN A CA 1
ATOM 592 C C . GLN A 1 84 ? 4.039 2.555 -16.088 1.00 89.94 84 GLN A C 1
ATOM 594 O O . GLN A 1 84 ? 4.640 2.267 -17.123 1.00 89.94 84 GLN A O 1
ATOM 599 N N . VAL A 1 85 ? 3.962 1.730 -15.045 1.00 88.06 85 VAL A N 1
ATOM 600 C CA . VAL A 1 85 ? 4.506 0.371 -15.013 1.00 88.06 85 VAL A CA 1
ATOM 601 C C . VAL A 1 85 ? 3.408 -0.611 -14.620 1.00 88.06 85 VAL A C 1
ATOM 603 O O . VAL A 1 85 ? 2.527 -0.279 -13.827 1.00 88.06 85 VAL A O 1
ATOM 606 N N . VAL A 1 86 ? 3.452 -1.822 -15.177 1.00 88.00 86 VAL A N 1
ATOM 607 C CA . VAL A 1 86 ? 2.546 -2.912 -14.792 1.00 88.00 86 VAL A CA 1
ATOM 608 C C . VAL A 1 86 ? 3.274 -3.792 -13.774 1.00 88.00 86 VAL A C 1
ATOM 610 O O . VAL A 1 86 ? 4.244 -4.457 -14.144 1.00 88.00 86 VAL A O 1
ATOM 613 N N . PRO A 1 87 ? 2.866 -3.790 -12.493 1.00 88.25 87 PRO A N 1
ATOM 614 C CA . PRO A 1 87 ? 3.520 -4.604 -11.479 1.00 88.25 87 PRO A CA 1
ATOM 615 C C . PRO A 1 87 ? 3.221 -6.093 -11.695 1.00 88.25 87 PRO A C 1
ATOM 617 O O . PRO A 1 87 ? 2.118 -6.472 -12.083 1.00 88.25 87 PRO A O 1
ATOM 620 N N . SER A 1 88 ? 4.192 -6.956 -11.385 1.00 88.88 88 SER A N 1
ATOM 621 C CA . SER A 1 88 ? 4.010 -8.416 -11.453 1.00 88.88 88 SER A CA 1
ATOM 622 C C . SER A 1 88 ? 3.090 -8.964 -10.356 1.00 88.88 88 SER A C 1
ATOM 624 O O . SER A 1 88 ? 2.545 -10.056 -10.497 1.00 88.88 88 SER A O 1
ATOM 626 N N . ARG A 1 89 ? 2.920 -8.216 -9.259 1.00 89.88 89 ARG A N 1
ATOM 627 C CA . ARG A 1 89 ? 1.998 -8.512 -8.161 1.00 89.88 89 ARG A CA 1
ATOM 628 C C . ARG A 1 89 ? 1.615 -7.221 -7.446 1.00 89.88 89 ARG A C 1
ATOM 630 O O . ARG A 1 89 ? 2.458 -6.345 -7.273 1.00 89.88 89 ARG A O 1
ATOM 637 N N . VAL A 1 90 ? 0.373 -7.147 -6.981 1.00 93.19 90 VAL A N 1
ATOM 638 C CA . VAL A 1 90 ? -0.134 -6.072 -6.120 1.00 93.19 90 VAL A CA 1
ATOM 639 C C . VAL A 1 90 ? -0.570 -6.686 -4.793 1.00 93.19 90 VAL A C 1
ATOM 641 O O . VAL A 1 90 ? -1.179 -7.751 -4.796 1.00 93.19 90 VAL A O 1
ATOM 644 N N . VAL A 1 91 ? -0.220 -6.037 -3.680 1.00 95.56 91 VAL A N 1
ATOM 645 C CA . VAL A 1 91 ? -0.859 -6.258 -2.373 1.00 95.56 91 VAL A CA 1
ATOM 646 C C . VAL A 1 91 ? -1.801 -5.090 -2.154 1.00 95.56 91 VAL A C 1
ATOM 648 O O . VAL A 1 91 ? -1.346 -3.944 -2.140 1.00 95.56 91 VAL A O 1
ATOM 651 N N . THR A 1 92 ? -3.097 -5.350 -2.020 1.00 96.81 92 THR A N 1
ATOM 652 C CA . THR A 1 92 ? -4.063 -4.265 -1.818 1.00 96.81 92 THR A CA 1
ATOM 653 C C . THR A 1 92 ? -4.079 -3.805 -0.354 1.00 96.81 92 THR A C 1
ATOM 655 O O . THR A 1 92 ? -3.688 -4.563 0.541 1.00 96.81 92 THR A O 1
ATOM 658 N N . PRO A 1 93 ? -4.553 -2.578 -0.058 1.00 96.25 93 PRO A N 1
ATOM 659 C CA . PRO A 1 93 ? -4.734 -2.133 1.323 1.00 96.25 93 PRO A CA 1
ATOM 660 C C . PRO A 1 93 ? -5.580 -3.095 2.172 1.00 96.25 93 PRO A C 1
ATOM 662 O O . PRO A 1 93 ? -5.229 -3.357 3.321 1.00 96.25 93 PRO A O 1
ATOM 665 N N . LEU A 1 94 ? -6.654 -3.663 1.604 1.00 97.31 94 LEU A N 1
ATOM 666 C CA . LEU A 1 94 ? -7.478 -4.681 2.264 1.00 97.31 94 LEU A CA 1
ATOM 667 C C . LEU A 1 94 ? -6.653 -5.910 2.662 1.00 97.31 94 LEU A C 1
ATOM 669 O O . LEU A 1 94 ? -6.683 -6.304 3.826 1.00 97.31 94 LEU A O 1
ATOM 673 N N . GLU A 1 95 ? -5.888 -6.477 1.729 1.00 97.19 95 GLU A N 1
ATOM 674 C CA . GLU A 1 95 ? -5.053 -7.657 1.984 1.00 97.19 95 GLU A CA 1
ATOM 675 C C . GLU A 1 95 ? -3.985 -7.374 3.049 1.00 97.19 95 GLU A C 1
ATOM 677 O O . GLU A 1 95 ? -3.775 -8.183 3.952 1.00 97.19 95 GLU A O 1
ATOM 682 N N . GLY A 1 96 ? -3.338 -6.204 2.986 1.00 96.12 96 GLY A N 1
ATOM 683 C CA . GLY A 1 96 ? -2.334 -5.790 3.967 1.00 96.12 96 GLY A CA 1
ATOM 684 C C . GLY A 1 96 ? -2.908 -5.640 5.379 1.00 96.12 96 GLY A C 1
ATOM 685 O O . GLY A 1 96 ? -2.313 -6.113 6.350 1.00 96.12 96 GLY A O 1
ATOM 686 N N . VAL A 1 97 ? -4.092 -5.030 5.507 1.00 96.25 97 VAL A N 1
ATOM 687 C CA . VAL A 1 97 ? -4.777 -4.889 6.802 1.00 96.25 97 VAL A CA 1
ATOM 688 C C . VAL A 1 97 ? -5.262 -6.241 7.318 1.00 96.25 97 VAL A C 1
ATOM 690 O O . VAL A 1 97 ? -5.059 -6.534 8.494 1.00 96.25 97 VAL A O 1
ATOM 693 N N . GLN A 1 98 ? -5.840 -7.090 6.464 1.00 96.31 98 GLN A N 1
ATOM 694 C CA . GLN A 1 98 ? -6.254 -8.447 6.835 1.00 96.31 98 GLN A CA 1
ATOM 695 C C . GLN A 1 98 ? -5.074 -9.278 7.339 1.00 96.31 98 GLN A C 1
ATOM 697 O O . GLN A 1 98 ? -5.171 -9.883 8.403 1.00 96.31 98 GLN A O 1
ATOM 702 N N . ALA A 1 99 ? -3.938 -9.248 6.638 1.00 96.06 99 ALA A N 1
ATOM 703 C CA . ALA A 1 99 ? -2.728 -9.943 7.067 1.00 96.06 99 ALA A CA 1
ATOM 704 C C . ALA A 1 99 ? -2.225 -9.435 8.429 1.00 96.06 99 ALA A C 1
ATOM 706 O O . ALA A 1 99 ? -1.789 -10.223 9.266 1.00 96.06 99 ALA A O 1
ATOM 707 N N . ARG A 1 100 ? -2.314 -8.122 8.687 1.00 94.81 100 ARG A N 1
ATOM 708 C CA . ARG A 1 100 ? -1.864 -7.523 9.953 1.00 94.81 100 ARG A CA 1
ATOM 709 C C . ARG A 1 100 ? -2.823 -7.757 11.125 1.00 94.81 100 ARG A C 1
ATOM 711 O O . ARG A 1 100 ? -2.358 -7.783 12.269 1.00 94.81 100 ARG A O 1
ATOM 718 N N . ALA A 1 101 ? -4.122 -7.870 10.851 1.00 94.44 101 ALA A N 1
ATOM 719 C CA . ALA A 1 101 ? -5.198 -7.931 11.841 1.00 94.44 101 ALA A CA 1
ATOM 720 C C . ALA A 1 101 ? -5.821 -9.328 12.019 1.00 94.44 101 ALA A C 1
ATOM 722 O O . ALA A 1 101 ? -6.745 -9.448 12.820 1.00 94.44 101 ALA A O 1
ATOM 723 N N . ALA A 1 102 ? -5.325 -10.351 11.311 1.00 86.94 102 ALA A N 1
ATOM 724 C CA . ALA A 1 102 ? -5.942 -11.674 11.151 1.00 86.94 102 ALA A CA 1
ATOM 725 C C . ALA A 1 102 ? -6.575 -12.265 12.426 1.00 86.94 102 ALA A C 1
ATOM 727 O O . ALA A 1 102 ? -7.740 -12.651 12.402 1.00 86.94 102 ALA A O 1
ATOM 728 N N . ASP A 1 103 ? -5.842 -12.270 13.542 1.00 86.94 103 ASP A N 1
ATOM 729 C CA . ASP A 1 103 ? -6.312 -12.838 14.818 1.00 86.94 103 ASP A CA 1
ATOM 730 C C . ASP A 1 103 ? -6.795 -11.780 15.825 1.00 86.94 103 ASP A C 1
ATOM 732 O O . ASP A 1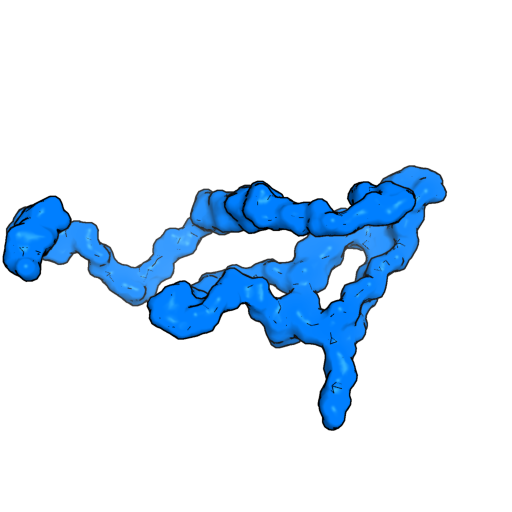 103 ? -7.248 -12.102 16.923 1.00 86.94 103 ASP A O 1
ATOM 736 N N . ALA A 1 104 ? -6.676 -10.501 15.471 1.00 92.12 104 ALA A N 1
ATOM 737 C CA . ALA A 1 104 ? -6.899 -9.372 16.366 1.00 92.12 104 ALA A CA 1
ATOM 738 C C . ALA A 1 104 ? -8.277 -8.724 16.189 1.00 92.12 104 ALA A C 1
ATOM 740 O O . ALA A 1 104 ? -8.903 -8.315 17.168 1.00 92.12 104 ALA A O 1
ATOM 741 N N . ALA A 1 105 ? -8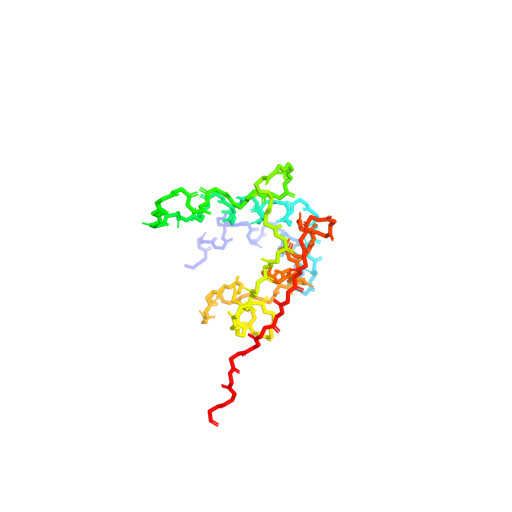.749 -8.603 14.946 1.00 94.44 105 ALA A N 1
ATOM 742 C CA . ALA A 1 105 ? -9.966 -7.869 14.628 1.00 94.44 105 ALA A CA 1
ATOM 743 C C . ALA A 1 105 ? -10.682 -8.455 13.408 1.00 94.44 105 ALA A C 1
ATOM 745 O O . ALA A 1 105 ? -10.057 -8.870 12.437 1.00 94.44 105 ALA A O 1
ATOM 746 N N . ALA A 1 106 ? -12.014 -8.404 13.417 1.00 95.81 106 ALA A N 1
ATOM 747 C CA . ALA A 1 106 ? -12.809 -8.709 12.236 1.00 95.81 106 ALA A CA 1
ATOM 748 C C . ALA A 1 106 ? -12.634 -7.600 11.185 1.00 95.81 106 ALA A C 1
ATOM 750 O O . ALA A 1 106 ? -12.929 -6.437 11.461 1.00 95.81 106 ALA A O 1
ATOM 751 N N . VAL A 1 107 ? -12.186 -7.950 9.979 1.00 97.12 107 VAL A N 1
ATOM 752 C CA . VAL A 1 107 ? -12.025 -6.998 8.870 1.00 97.12 107 VAL A CA 1
ATOM 753 C C . VAL A 1 107 ? -13.148 -7.196 7.855 1.00 97.12 107 VAL A C 1
ATOM 755 O O . VAL A 1 107 ? -13.323 -8.296 7.334 1.00 97.12 107 VAL A O 1
ATOM 758 N N . SER A 1 108 ? -13.899 -6.136 7.560 1.00 96.56 108 SER A N 1
ATOM 759 C CA . SER A 1 108 ? -14.936 -6.120 6.524 1.00 96.56 108 SER A CA 1
ATOM 760 C C . SER A 1 108 ? -14.634 -5.079 5.449 1.00 96.56 108 SER A C 1
ATOM 762 O O . SER A 1 108 ? -13.936 -4.093 5.690 1.00 96.56 108 SER A O 1
ATOM 764 N N . TYR A 1 109 ? -15.155 -5.315 4.246 1.00 97.31 109 TYR A N 1
ATOM 765 C CA . TYR A 1 109 ? -14.942 -4.473 3.075 1.00 97.31 109 TYR A CA 1
ATOM 766 C C . TYR A 1 109 ? -16.279 -4.005 2.499 1.00 97.31 109 TYR A C 1
ATOM 768 O O . TYR A 1 109 ? -17.215 -4.799 2.384 1.00 97.31 109 TYR A O 1
ATOM 776 N N . LEU A 1 110 ? -16.356 -2.725 2.141 1.00 96.75 110 LEU A N 1
ATOM 777 C CA . LEU A 1 110 ? -17.473 -2.134 1.415 1.00 96.75 110 LEU A CA 1
ATOM 778 C C . LEU A 1 110 ? -16.931 -1.329 0.217 1.00 96.75 110 LEU A C 1
ATOM 780 O O . LEU A 1 110 ? -16.319 -0.280 0.439 1.00 96.75 110 LEU A O 1
ATOM 784 N N . PRO A 1 111 ? -17.135 -1.774 -1.035 1.00 94.38 111 PRO A N 1
ATOM 785 C CA . PRO A 1 111 ? -16.784 -0.974 -2.207 1.00 94.38 111 PRO A CA 1
ATOM 786 C C . PRO A 1 111 ? -17.653 0.288 -2.296 1.00 94.38 111 PRO A C 1
ATOM 788 O O . PRO A 1 111 ? -18.686 0.409 -1.626 1.00 94.38 111 PRO A O 1
ATOM 791 N N . THR A 1 112 ? -17.234 1.250 -3.113 1.00 90.19 112 THR A N 1
ATOM 792 C CA . THR A 1 112 ? -18.047 2.435 -3.395 1.00 90.19 112 THR A CA 1
ATOM 793 C C . THR A 1 112 ? -19.329 1.989 -4.106 1.00 90.19 112 THR A C 1
ATOM 795 O O . THR A 1 112 ? -19.255 1.192 -5.044 1.00 90.19 112 THR A O 1
ATOM 798 N N . PRO A 1 113 ? -20.520 2.472 -3.707 1.00 77.75 113 PRO A N 1
ATOM 799 C CA . PRO A 1 113 ? -21.739 2.185 -4.452 1.00 77.75 113 PRO A CA 1
ATOM 800 C C . PRO A 1 113 ? -21.592 2.616 -5.914 1.00 77.75 113 PRO A C 1
ATOM 802 O O . PRO A 1 113 ? -21.066 3.698 -6.187 1.00 77.75 113 PRO A O 1
ATOM 805 N N . ALA A 1 114 ? -22.071 1.783 -6.841 1.00 66.50 114 ALA A N 1
ATOM 806 C CA . ALA A 1 114 ? -22.178 2.177 -8.241 1.00 66.50 114 ALA A CA 1
ATOM 807 C C . ALA A 1 114 ? -23.050 3.448 -8.359 1.00 66.50 114 ALA A C 1
ATOM 809 O O . ALA A 1 114 ? -24.007 3.581 -7.587 1.00 66.50 114 ALA A O 1
ATOM 810 N N . PRO A 1 115 ? -22.709 4.380 -9.269 1.00 62.53 115 PRO A N 1
ATOM 811 C CA . PRO A 1 115 ? -23.467 5.613 -9.472 1.00 62.53 115 PRO A CA 1
ATOM 812 C C . PRO A 1 115 ? -24.913 5.368 -9.920 1.00 62.53 115 PRO A C 1
ATOM 814 O O . PRO A 1 115 ? -25.178 4.328 -10.568 1.00 62.53 115 PRO A O 1
#

Organism: NCBI:txid236787

InterPro domains:
  IPR002772 Glycoside hydrolase family 3 C-terminal domain [PF01915] (41-103)
  IPR036881 Glycoside hydrolase family 3 C-terminal domain superfamily [G3DSA:3.40.50.1700] (25-114)
  IPR036881 Glycoside hydrolase family 3 C-terminal domain superfamily [SSF52279] (42-110)
  IPR050288 Cellulose-degrading glycosyl hydrolase 3 [PTHR42715] (1-109)